Protein AF-A0A369MT79-F1 (afdb_monomer)

Secondary structure (DSSP, 8-state):
----S--EEEEEEEGGGEEEEEEEE-TTT--EEEEEEEE--TT-EETTEE-TT-EE--S--EEPSS-TTEEEEEEETTSPEEEEEE-B-TTSPBPB-TTSSBPEEEEEE-HHHHHHHHHHHHHHHHHHHHHHHHHHHHHHHHHHHTS----------------

pLDDT: mean 83.6, std 20.34, range [34.06, 98.62]

Solvent-accessible surface area (backbone atoms only — not comparable to full-atom values): 9755 Å² total; per-residue (Å²): 138,81,80,76,94,75,55,71,34,74,39,76,42,52,47,91,39,48,46,72,67,46,76,46,68,40,87,89,79,67,45,84,44,63,45,30,41,37,44,40,56,73,71,26,44,52,98,86,40,81,46,32,60,23,28,34,69,50,94,50,77,40,74,41,94,88,40,88,55,31,31,35,34,67,37,52,41,90,48,68,42,64,33,38,34,76,32,58,49,99,89,68,47,75,35,59,42,98,86,69,45,73,30,67,46,75,49,75,43,43,44,61,56,53,46,50,22,50,49,49,33,52,51,51,51,49,54,53,52,50,48,50,51,52,50,51,50,51,51,48,54,52,57,66,67,62,59,79,94,75,88,84,88,82,83,87,84,81,80,86,88,90,135

Foldseek 3Di:
DDDPQFDKDKDKDFCVQKDWFCWDQDPVPRDIGGWMKGFAAQLFAFPNRRQGRWMFIAPDWDQDPVDNRMIIGIDRQVDKTKTKDFDADPVGDFDADPVRHTDMDIDIDGSVSRRVRSVVSVVVVCVVVVVVVVVVVVVVVVVVVPPDPDDDDDDDDDDDDDD

Radius of gyration: 28.64 Å; Cα contacts (8 Å, |Δi|>4): 225; chains: 1; bounding box: 109×53×51 Å

Structure (mmCIF, N/CA/C/O backbone):
data_AF-A0A369MT79-F1
#
_entry.id   AF-A0A369MT79-F1
#
loop_
_atom_site.group_PDB
_atom_site.id
_atom_site.type_symbol
_atom_site.label_atom_id
_atom_site.label_alt_id
_atom_site.label_comp_id
_atom_site.label_asym_id
_atom_site.label_entity_id
_atom_site.label_seq_id
_atom_site.pdbx_PDB_ins_code
_atom_site.Cartn_x
_atom_site.Cartn_y
_atom_site.Cartn_z
_atom_site.occupancy
_atom_site.B_iso_or_equiv
_atom_site.auth_seq_id
_atom_site.auth_comp_id
_atom_site.auth_asym_id
_atom_site.auth_atom_id
_atom_site.pdbx_PDB_model_num
ATOM 1 N N . MET A 1 1 ? -17.598 -28.299 -4.068 1.00 37.78 1 MET A N 1
ATOM 2 C CA . MET A 1 1 ? -16.932 -28.000 -2.779 1.00 37.78 1 MET A CA 1
ATOM 3 C C . MET A 1 1 ? -16.436 -26.583 -2.921 1.00 37.78 1 MET A C 1
ATOM 5 O O . MET A 1 1 ? -15.313 -26.338 -3.338 1.00 37.78 1 MET A O 1
ATOM 9 N N . ASP A 1 2 ? -17.375 -25.674 -2.728 1.00 39.62 2 ASP A N 1
ATOM 10 C CA . ASP A 1 2 ? -17.232 -24.249 -2.945 1.00 39.62 2 ASP A CA 1
ATOM 11 C C . ASP A 1 2 ? -16.701 -23.668 -1.640 1.00 39.62 2 ASP A C 1
ATOM 13 O O . ASP A 1 2 ? -17.415 -23.603 -0.642 1.00 39.62 2 ASP A O 1
ATOM 17 N N . SER A 1 3 ? -15.409 -23.348 -1.607 1.00 44.75 3 SER A N 1
ATOM 18 C CA . SER A 1 3 ? -14.826 -22.625 -0.481 1.00 44.75 3 SER A CA 1
ATOM 19 C C . SER A 1 3 ? -15.349 -21.191 -0.524 1.00 44.75 3 SER A C 1
ATOM 21 O O . SER A 1 3 ? -14.909 -20.394 -1.351 1.00 44.75 3 SER A O 1
ATOM 23 N N . GLU A 1 4 ? -16.303 -20.871 0.344 1.00 46.19 4 GLU A N 1
ATOM 24 C CA . GLU A 1 4 ? -16.797 -19.514 0.579 1.00 46.19 4 GLU A CA 1
ATOM 25 C C . GLU A 1 4 ? -15.625 -18.531 0.851 1.00 46.19 4 GLU A C 1
ATOM 27 O O . GLU A 1 4 ? -14.876 -18.681 1.814 1.00 46.19 4 GLU A O 1
ATOM 32 N N . GLY A 1 5 ? -15.448 -17.552 -0.048 1.00 50.31 5 GLY A N 1
ATOM 33 C CA . GLY A 1 5 ? -14.715 -16.267 0.040 1.00 50.31 5 GLY A CA 1
ATOM 34 C C . GLY A 1 5 ? -13.705 -15.984 1.171 1.00 50.31 5 GLY A C 1
ATOM 35 O O . GLY A 1 5 ? -13.891 -15.019 1.912 1.00 50.31 5 GLY A O 1
ATOM 36 N N . GLY A 1 6 ? -12.620 -16.762 1.305 1.00 63.12 6 GLY A N 1
ATOM 37 C CA . GLY A 1 6 ? -11.715 -16.687 2.471 1.00 63.12 6 GLY A CA 1
ATOM 38 C C . GLY A 1 6 ? -10.205 -16.605 2.197 1.00 63.12 6 GLY A C 1
ATOM 39 O O . GLY A 1 6 ? -9.409 -16.934 3.078 1.00 63.12 6 GLY A O 1
ATOM 40 N N . GLY A 1 7 ? -9.769 -16.227 0.993 1.00 87.00 7 GLY A N 1
ATOM 41 C CA . GLY A 1 7 ? -8.341 -16.189 0.641 1.00 87.00 7 GLY A CA 1
ATOM 42 C C . GLY A 1 7 ? -7.590 -14.970 1.198 1.00 87.00 7 GLY A C 1
ATOM 43 O O . GLY A 1 7 ? -8.142 -13.873 1.290 1.00 87.00 7 GLY A O 1
ATOM 44 N N . LYS A 1 8 ? -6.294 -15.124 1.510 1.00 95.38 8 LYS A N 1
ATOM 45 C CA . LYS A 1 8 ? -5.379 -13.998 1.770 1.00 95.38 8 LYS A CA 1
ATOM 46 C C . LYS A 1 8 ? -4.310 -13.904 0.689 1.00 95.38 8 LYS A C 1
ATOM 48 O O . LYS A 1 8 ? -3.702 -14.905 0.318 1.00 95.38 8 LYS A O 1
ATOM 53 N N . VAL A 1 9 ? -4.032 -12.686 0.244 1.00 97.81 9 VAL A N 1
ATOM 54 C CA . VAL A 1 9 ? -2.868 -12.354 -0.577 1.00 97.81 9 VAL A CA 1
ATOM 55 C C . VAL A 1 9 ? -1.859 -11.639 0.304 1.00 97.81 9 VAL A C 1
ATOM 57 O O . VAL A 1 9 ? -2.163 -10.627 0.929 1.00 97.81 9 VAL A O 1
ATOM 60 N N . TYR A 1 10 ? -0.648 -12.179 0.353 1.00 97.12 10 TYR A N 1
ATOM 61 C CA . TYR A 1 10 ? 0.454 -11.610 1.117 1.00 97.12 10 TYR A CA 1
ATOM 62 C C . TYR A 1 10 ? 1.331 -10.776 0.195 1.00 97.12 10 TYR A C 1
ATOM 64 O O . TYR A 1 10 ? 1.898 -11.296 -0.773 1.00 97.12 10 TYR A O 1
ATOM 72 N N . LEU A 1 11 ? 1.433 -9.489 0.508 1.00 97.94 11 LEU A N 1
ATOM 73 C CA . LEU A 1 11 ? 2.382 -8.577 -0.111 1.00 97.94 11 LEU A CA 1
ATOM 74 C C . LEU A 1 11 ? 3.598 -8.434 0.798 1.00 97.94 11 LEU A C 1
ATOM 76 O O . LEU A 1 11 ? 3.470 -8.451 2.018 1.00 97.94 11 LEU A O 1
ATOM 80 N N . THR A 1 12 ? 4.776 -8.271 0.213 1.00 97.19 12 THR A N 1
ATOM 81 C CA . THR A 1 12 ? 6.011 -8.039 0.969 1.00 97.19 12 THR A CA 1
ATOM 82 C C . THR A 1 12 ? 6.579 -6.688 0.579 1.00 97.19 12 THR A C 1
ATOM 84 O O . THR A 1 12 ? 6.582 -6.361 -0.606 1.00 97.19 12 THR A O 1
ATOM 87 N N . PHE A 1 13 ? 7.046 -5.907 1.546 1.00 97.75 13 PHE A N 1
ATOM 88 C CA . PHE A 1 13 ? 7.638 -4.587 1.336 1.00 97.75 13 PHE A CA 1
ATOM 89 C C . PHE A 1 13 ? 8.855 -4.406 2.233 1.00 97.75 13 PHE A C 1
ATOM 91 O O . PHE A 1 13 ? 8.842 -4.842 3.380 1.00 97.75 13 PHE A O 1
ATOM 98 N N . HIS A 1 14 ? 9.866 -3.686 1.749 1.00 97.31 14 HIS A N 1
ATOM 99 C CA . HIS A 1 14 ? 10.930 -3.208 2.625 1.00 97.31 14 HIS A CA 1
ATOM 100 C C . HIS A 1 14 ? 10.357 -2.186 3.624 1.00 97.31 14 HIS A C 1
ATOM 102 O O . HIS A 1 14 ? 9.475 -1.398 3.270 1.00 97.31 14 HIS A O 1
ATOM 108 N N . LYS A 1 15 ? 10.867 -2.162 4.859 1.00 97.44 15 LYS A N 1
ATOM 109 C CA . LYS A 1 15 ? 10.365 -1.347 5.977 1.00 97.44 15 LYS A CA 1
ATOM 110 C C . LYS A 1 15 ? 10.292 0.146 5.652 1.00 97.44 15 LYS A C 1
ATOM 112 O O . LYS A 1 15 ? 9.430 0.835 6.170 1.00 97.44 15 LYS A O 1
ATOM 117 N N . SER A 1 16 ? 11.136 0.645 4.745 1.00 97.56 16 SER A N 1
ATOM 118 C CA . SER A 1 16 ? 11.110 2.047 4.292 1.00 97.56 16 SER A CA 1
ATOM 119 C C . SER A 1 16 ? 9.815 2.451 3.579 1.00 97.56 16 SER A C 1
ATOM 121 O O . SER A 1 16 ? 9.492 3.635 3.527 1.00 97.56 16 SER A O 1
ATOM 123 N N . PHE A 1 17 ? 9.084 1.488 3.014 1.00 98.00 17 PHE A N 1
ATOM 124 C CA . PHE A 1 17 ? 7.808 1.719 2.335 1.00 98.00 17 PHE A CA 1
ATOM 125 C C . PHE A 1 17 ? 6.607 1.577 3.268 1.00 98.00 17 PHE A C 1
ATOM 127 O O . PHE A 1 17 ? 5.477 1.787 2.830 1.00 98.00 17 PHE A O 1
ATOM 134 N N . VAL A 1 18 ? 6.827 1.220 4.536 1.00 98.31 18 VAL A N 1
ATOM 135 C CA . VAL A 1 18 ? 5.763 0.934 5.495 1.00 98.31 18 VAL A CA 1
ATOM 136 C C . VAL A 1 18 ? 5.898 1.849 6.704 1.00 98.31 18 VAL A C 1
ATOM 138 O O . VAL A 1 18 ? 6.944 1.924 7.340 1.00 98.31 18 VAL A O 1
ATOM 141 N N . ARG A 1 19 ? 4.817 2.552 7.031 1.00 98.00 19 ARG A N 1
ATOM 142 C CA . ARG A 1 19 ? 4.670 3.314 8.270 1.00 98.00 19 ARG A CA 1
ATOM 143 C C . ARG A 1 19 ? 3.666 2.586 9.148 1.00 98.00 19 ARG A C 1
ATOM 145 O O . ARG A 1 19 ? 2.517 2.414 8.749 1.00 98.00 19 ARG A O 1
ATOM 152 N N . GLU A 1 20 ? 4.114 2.132 10.308 1.00 97.50 20 GLU A N 1
ATOM 153 C CA . GLU A 1 20 ? 3.312 1.359 11.259 1.00 97.50 20 GLU A CA 1
ATOM 154 C C . GLU A 1 20 ? 2.864 2.260 12.414 1.00 97.50 20 GLU A C 1
ATOM 156 O O . GLU A 1 20 ? 3.612 3.150 12.820 1.00 97.50 20 GLU A O 1
ATOM 161 N N . GLY A 1 21 ? 1.668 2.022 12.955 1.00 95.81 21 GLY A N 1
ATOM 162 C CA . GLY A 1 21 ? 1.225 2.663 14.198 1.00 95.81 21 GLY A CA 1
ATOM 163 C C . GLY A 1 21 ? 1.120 4.193 14.139 1.00 95.81 21 GLY A C 1
ATOM 164 O O . GLY A 1 21 ? 1.363 4.853 15.145 1.00 95.81 21 GLY A O 1
ATOM 165 N N . VAL A 1 22 ? 0.790 4.768 12.979 1.00 96.31 22 VAL A N 1
ATOM 166 C CA . VAL A 1 22 ? 0.645 6.220 12.810 1.00 96.31 22 VAL A CA 1
ATOM 167 C C . VAL A 1 22 ? -0.555 6.697 13.636 1.00 96.31 22 VAL A C 1
ATOM 169 O O . VAL A 1 22 ? -1.666 6.230 13.371 1.00 96.31 22 VAL A O 1
ATOM 172 N N . PRO A 1 23 ? -0.366 7.585 14.627 1.00 95.69 23 PRO A N 1
ATOM 173 C CA . PRO A 1 23 ? -1.448 8.033 15.493 1.00 95.69 23 PRO A CA 1
ATOM 174 C C . PRO A 1 23 ? -2.405 8.977 14.758 1.00 95.69 23 PRO A C 1
ATOM 176 O O . PRO A 1 23 ? -1.989 9.773 13.915 1.00 95.69 23 PRO A O 1
ATOM 179 N N . TYR A 1 24 ? -3.688 8.898 15.098 1.00 93.56 24 TYR A N 1
ATOM 180 C CA . TYR A 1 24 ? -4.725 9.842 14.691 1.00 93.56 24 TYR A CA 1
ATOM 181 C C . TYR A 1 24 ? -5.820 9.914 15.755 1.00 93.56 24 TYR A C 1
ATOM 183 O O . TYR A 1 24 ? -6.003 8.977 16.531 1.00 93.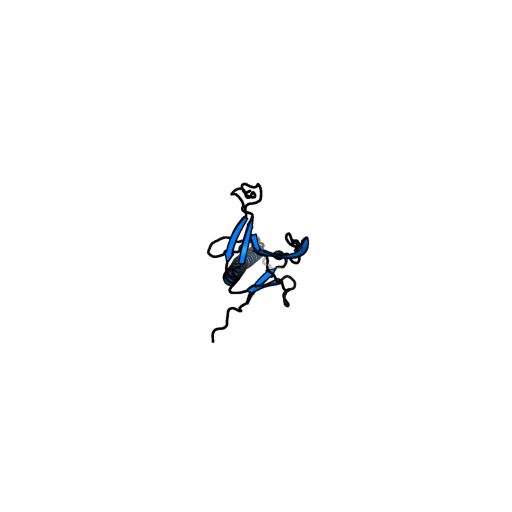56 24 TYR A O 1
ATOM 191 N N . VAL A 1 25 ? -6.562 11.017 15.766 1.00 95.50 25 VAL A N 1
ATOM 192 C CA . VAL A 1 25 ? -7.769 11.148 16.585 1.00 95.50 25 VAL A CA 1
ATOM 193 C C . VAL A 1 25 ? -8.956 10.729 15.732 1.00 95.50 25 VAL A C 1
ATOM 195 O O . VAL A 1 25 ? -9.196 11.305 14.666 1.00 95.50 25 VAL A O 1
ATOM 198 N N . ASP A 1 26 ? -9.670 9.701 16.176 1.00 92.50 26 ASP A N 1
ATOM 199 C CA . ASP A 1 26 ? -10.911 9.270 15.548 1.00 92.50 26 ASP A CA 1
ATOM 200 C C . ASP A 1 26 ? -11.939 10.401 15.646 1.00 92.50 26 ASP A C 1
ATOM 202 O O . ASP A 1 26 ? -12.215 10.914 16.728 1.00 92.50 26 ASP A O 1
ATOM 206 N N . ARG A 1 27 ? -12.464 10.852 14.504 1.00 91.44 27 ARG A N 1
ATOM 207 C CA . ARG A 1 27 ? -13.349 12.025 14.467 1.00 91.44 27 ARG A CA 1
ATOM 208 C C . ARG A 1 27 ? -14.715 11.753 15.089 1.00 91.44 27 ARG A C 1
ATOM 210 O O . ARG A 1 27 ? -15.355 12.709 15.518 1.00 91.44 27 ARG A O 1
ATOM 217 N N . ASP A 1 28 ? -15.143 10.494 15.117 1.00 93.44 28 ASP A N 1
ATOM 218 C CA . ASP A 1 28 ? -16.457 10.103 15.616 1.00 93.44 28 ASP A CA 1
ATOM 219 C C . ASP A 1 28 ? -16.407 9.850 17.125 1.00 93.44 28 ASP A C 1
ATOM 221 O O . ASP A 1 28 ? -17.322 10.244 17.850 1.00 93.44 28 ASP A O 1
ATOM 225 N N . THR A 1 29 ? -15.333 9.220 17.613 1.00 94.06 29 THR A N 1
ATOM 226 C CA . THR A 1 29 ? -15.202 8.848 19.033 1.00 94.06 29 THR A CA 1
ATOM 227 C C . THR A 1 29 ? -14.315 9.787 19.851 1.00 94.06 29 THR A C 1
ATOM 229 O O . THR A 1 29 ? -14.421 9.808 21.075 1.00 94.06 29 THR A O 1
ATOM 232 N N . GLY A 1 30 ? -13.442 10.567 19.209 1.00 93.88 30 GLY A N 1
ATOM 233 C CA . GLY A 1 30 ? -12.432 11.398 19.871 1.00 93.88 30 GLY A CA 1
ATOM 234 C C . GLY A 1 30 ? -11.252 10.611 20.454 1.00 93.88 30 GLY A C 1
ATOM 235 O O . GLY A 1 30 ? -10.390 11.203 21.100 1.00 93.88 30 GLY A O 1
ATOM 236 N N . GLU A 1 31 ? -11.196 9.292 20.252 1.00 95.38 31 GLU A N 1
ATOM 237 C CA . GLU A 1 31 ? -10.140 8.439 20.800 1.00 95.38 31 GLU A CA 1
ATOM 238 C C . GLU A 1 31 ? -8.859 8.504 19.961 1.00 95.38 31 GLU A C 1
ATOM 240 O O . GLU A 1 31 ? -8.897 8.553 18.728 1.00 95.38 31 GLU A O 1
ATOM 245 N N . GLU A 1 32 ? -7.704 8.433 20.628 1.00 95.75 32 GLU A N 1
ATOM 246 C CA . GLU A 1 32 ? -6.432 8.200 19.949 1.00 95.75 32 GLU A CA 1
ATOM 247 C C . GLU A 1 32 ? -6.377 6.763 19.430 1.00 95.75 32 GLU A C 1
ATOM 249 O O . GLU A 1 32 ? -6.425 5.784 20.179 1.00 95.75 32 GLU A O 1
ATOM 254 N N . ARG A 1 33 ? -6.253 6.634 18.115 1.00 95.31 33 ARG A N 1
ATOM 255 C CA . ARG A 1 33 ? -6.133 5.361 17.413 1.00 95.31 33 ARG A CA 1
ATOM 256 C C . ARG A 1 33 ? -4.889 5.382 16.546 1.00 95.31 33 ARG A C 1
ATOM 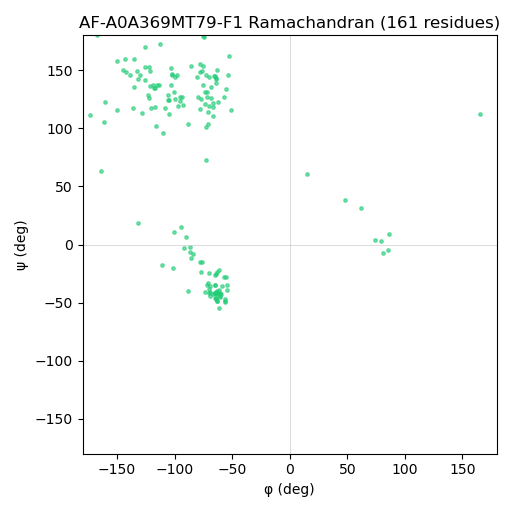258 O O . ARG A 1 33 ? -4.250 6.413 16.351 1.00 95.31 33 ARG A O 1
ATOM 265 N N . THR A 1 34 ? -4.530 4.225 16.007 1.00 96.38 34 THR A N 1
ATOM 266 C CA . THR A 1 34 ? -3.412 4.117 15.073 1.00 96.38 34 THR A CA 1
ATOM 267 C C . THR A 1 34 ? -3.835 3.457 13.773 1.00 96.38 34 THR A C 1
ATOM 269 O O . THR A 1 34 ? -4.788 2.676 13.728 1.00 96.38 34 THR A O 1
ATOM 272 N N . PHE A 1 35 ? -3.132 3.787 12.695 1.00 95.94 35 PHE A N 1
ATOM 273 C CA . PHE A 1 35 ? -3.268 3.118 11.408 1.00 95.94 35 PHE A CA 1
ATOM 274 C C . PHE A 1 35 ? -1.894 2.826 10.804 1.00 95.94 35 PHE A C 1
ATOM 276 O O . PHE A 1 35 ? -0.890 3.443 11.156 1.00 95.94 35 PHE A O 1
ATOM 283 N N . ASN A 1 36 ? -1.849 1.882 9.868 1.00 97.94 36 ASN A N 1
ATOM 284 C CA . ASN A 1 36 ? -0.652 1.613 9.078 1.00 97.94 36 ASN A CA 1
ATOM 285 C C . ASN A 1 36 ? -0.818 2.206 7.682 1.00 97.94 36 ASN A C 1
ATOM 287 O O . ASN A 1 36 ? -1.930 2.283 7.167 1.00 97.94 36 ASN A O 1
ATOM 291 N N . SER A 1 37 ? 0.285 2.571 7.041 1.00 97.88 37 SER A N 1
ATOM 292 C CA . SER A 1 37 ? 0.312 3.068 5.668 1.00 97.88 37 SER A CA 1
ATOM 293 C C . SER A 1 37 ? 1.440 2.399 4.901 1.00 97.88 37 SER A C 1
ATOM 295 O O . SER A 1 37 ? 2.572 2.339 5.373 1.00 97.88 37 SER A O 1
ATOM 297 N N . VAL A 1 38 ? 1.153 1.963 3.682 1.00 98.62 38 VAL A N 1
ATOM 298 C CA . VAL A 1 38 ? 2.137 1.428 2.739 1.00 98.62 38 VAL A CA 1
ATOM 299 C C . VAL A 1 38 ? 2.186 2.336 1.525 1.00 98.62 38 VAL A C 1
ATOM 301 O O . VAL A 1 38 ? 1.135 2.700 1.010 1.00 98.62 38 VAL A O 1
ATOM 304 N N . THR A 1 39 ? 3.386 2.676 1.060 1.00 98.44 39 THR A N 1
ATOM 305 C CA . THR A 1 39 ? 3.614 3.408 -0.192 1.00 98.44 39 THR A CA 1
ATOM 306 C C . THR A 1 39 ? 4.147 2.454 -1.253 1.00 98.44 39 THR A C 1
ATOM 308 O O . THR A 1 39 ? 5.131 1.755 -1.019 1.00 98.44 39 THR A O 1
ATOM 311 N N . LEU A 1 40 ? 3.526 2.431 -2.430 1.00 98.12 40 LEU A N 1
ATOM 312 C CA . LEU A 1 40 ? 3.991 1.619 -3.548 1.00 98.12 40 LEU A CA 1
ATOM 313 C C . LEU A 1 40 ? 5.333 2.155 -4.087 1.00 98.12 40 LEU A C 1
ATOM 315 O O . LEU A 1 40 ? 5.470 3.371 -4.265 1.00 98.12 40 LEU A O 1
ATOM 319 N N . PRO A 1 41 ? 6.319 1.279 -4.363 1.00 97.06 41 PRO A N 1
ATOM 320 C CA . PRO A 1 41 ? 7.577 1.654 -5.010 1.00 97.06 41 PRO A CA 1
ATOM 321 C C . PRO A 1 41 ? 7.362 2.403 -6.329 1.00 97.06 41 PRO A C 1
ATOM 323 O O . PRO A 1 41 ? 6.414 2.113 -7.058 1.00 97.06 41 PRO A O 1
ATOM 326 N N . SER A 1 42 ? 8.242 3.358 -6.641 1.00 94.06 42 SER A N 1
ATOM 327 C CA . SER A 1 42 ? 8.106 4.288 -7.776 1.00 94.06 42 SER A CA 1
ATOM 328 C C . SER A 1 42 ? 7.974 3.611 -9.144 1.00 94.06 42 SER A C 1
ATOM 330 O O . SER A 1 42 ? 7.368 4.171 -10.048 1.00 94.06 42 SER A O 1
ATOM 332 N N . ASP A 1 43 ? 8.533 2.416 -9.288 1.00 93.44 43 ASP A N 1
ATOM 333 C CA . ASP A 1 43 ? 8.562 1.593 -10.498 1.00 93.44 43 ASP A CA 1
ATOM 334 C C . ASP A 1 43 ? 7.361 0.637 -10.625 1.00 93.44 43 ASP A C 1
ATOM 336 O O . ASP A 1 43 ? 7.308 -0.182 -11.542 1.00 93.44 43 ASP A O 1
ATOM 340 N N . THR A 1 44 ? 6.377 0.730 -9.725 1.00 96.44 44 THR A N 1
ATOM 341 C CA . THR A 1 44 ? 5.182 -0.123 -9.770 1.00 96.44 44 THR A CA 1
ATOM 342 C C . THR A 1 44 ? 4.215 0.353 -10.855 1.00 96.44 44 THR A C 1
ATOM 344 O O . THR A 1 44 ? 3.763 1.501 -10.839 1.00 96.44 44 THR A O 1
ATOM 347 N N . VA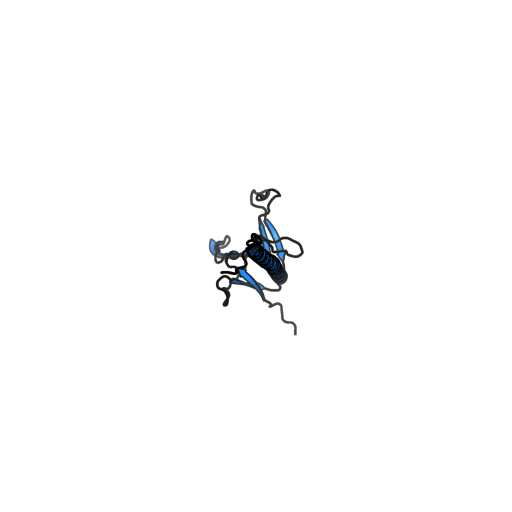L A 1 45 ? 3.843 -0.553 -11.762 1.00 97.31 45 VAL A N 1
ATOM 348 C CA . VAL A 1 45 ? 2.873 -0.315 -12.843 1.00 97.31 45 VAL A CA 1
ATOM 349 C C . VAL A 1 45 ? 1.738 -1.328 -12.738 1.00 97.31 45 VAL A C 1
ATOM 351 O O . VAL A 1 45 ? 1.992 -2.528 -12.665 1.00 97.31 45 VAL A O 1
ATOM 354 N N . LEU A 1 46 ? 0.494 -0.851 -12.741 1.00 95.81 46 LEU A N 1
ATOM 355 C CA . LEU A 1 46 ? -0.712 -1.673 -12.651 1.00 95.81 46 LEU A CA 1
ATOM 356 C C . LEU A 1 46 ? -1.570 -1.433 -13.889 1.00 95.81 46 LEU A C 1
ATOM 358 O O . LEU A 1 46 ? -1.980 -0.304 -14.129 1.00 95.81 46 LEU A O 1
ATOM 362 N N . ASP A 1 47 ? -1.797 -2.475 -14.692 1.00 92.62 47 ASP A N 1
ATOM 363 C CA . ASP A 1 47 ? -2.573 -2.414 -15.942 1.00 92.62 47 ASP A CA 1
ATOM 364 C C . ASP A 1 47 ? -2.162 -1.244 -16.868 1.00 92.62 47 ASP A C 1
ATOM 366 O O . ASP A 1 47 ? -2.985 -0.585 -17.495 1.00 92.62 47 ASP A O 1
ATOM 370 N N . GLY A 1 48 ? -0.854 -0.966 -16.935 1.00 94.44 48 GLY A N 1
ATOM 371 C CA . GLY A 1 48 ? -0.277 0.129 -17.728 1.00 94.44 48 GLY A CA 1
ATOM 372 C C . GLY A 1 48 ? -0.254 1.498 -17.036 1.00 94.44 48 GLY A C 1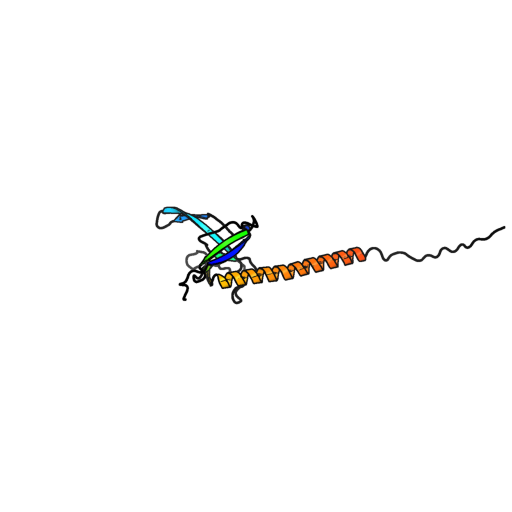
ATOM 373 O O . GLY A 1 48 ? 0.337 2.433 -17.569 1.00 94.44 48 GLY A O 1
ATOM 374 N N . ILE A 1 49 ? -0.828 1.623 -15.839 1.00 95.06 49 ILE A N 1
ATOM 375 C CA . ILE A 1 49 ? -0.872 2.860 -15.053 1.00 95.06 49 ILE A CA 1
ATOM 376 C C . ILE A 1 49 ? 0.310 2.897 -14.079 1.00 95.06 49 ILE A C 1
ATOM 378 O O . ILE A 1 49 ? 0.510 1.973 -13.289 1.00 95.06 49 ILE A O 1
ATOM 382 N N . ALA A 1 50 ? 1.095 3.976 -14.100 1.00 95.50 50 ALA A N 1
ATOM 383 C CA . ALA A 1 50 ? 2.188 4.186 -13.152 1.00 95.50 50 ALA A CA 1
ATOM 384 C C . ALA A 1 50 ? 1.645 4.539 -11.754 1.00 95.50 50 ALA A C 1
ATOM 386 O O . ALA A 1 50 ? 1.272 5.681 -11.465 1.00 95.50 50 ALA A O 1
ATOM 387 N N . VAL A 1 51 ? 1.630 3.545 -10.866 1.00 96.62 51 VAL A N 1
ATOM 388 C CA . VAL A 1 51 ? 1.068 3.649 -9.509 1.00 96.62 51 VAL A CA 1
ATOM 389 C C . VAL A 1 51 ? 2.135 3.848 -8.430 1.00 96.62 51 VAL A C 1
ATOM 391 O O . VAL A 1 51 ? 1.849 3.789 -7.234 1.00 96.62 51 VAL A O 1
ATOM 394 N N . GLY A 1 52 ? 3.378 4.123 -8.820 1.00 95.88 52 GLY A N 1
ATOM 395 C CA . GLY A 1 52 ? 4.431 4.487 -7.882 1.00 95.88 52 GLY A CA 1
ATOM 396 C C . GLY A 1 52 ? 4.055 5.688 -7.008 1.00 95.88 52 GLY A C 1
ATOM 397 O O . GLY A 1 52 ? 3.522 6.688 -7.486 1.00 95.88 52 GLY A O 1
ATOM 398 N N . GLY A 1 53 ? 4.297 5.593 -5.702 1.00 95.62 53 GLY A N 1
ATOM 399 C CA . GLY A 1 53 ? 3.945 6.641 -4.741 1.00 95.62 53 GLY A CA 1
ATOM 400 C C . GLY A 1 53 ? 2.479 6.659 -4.290 1.00 95.62 53 GLY A C 1
ATOM 401 O O . GLY A 1 53 ? 2.165 7.390 -3.347 1.00 95.62 53 GLY A O 1
ATOM 402 N N . PHE A 1 54 ? 1.593 5.849 -4.887 1.00 97.94 54 PHE A N 1
ATOM 403 C CA . PHE A 1 54 ? 0.273 5.602 -4.302 1.00 97.94 54 PHE A CA 1
ATOM 404 C C . PHE A 1 54 ? 0.411 4.916 -2.945 1.00 97.94 54 PHE A C 1
ATOM 406 O O . PHE A 1 54 ? 1.352 4.159 -2.701 1.00 97.94 54 PHE A O 1
ATOM 413 N N . ARG A 1 55 ? -0.545 5.172 -2.057 1.00 98.06 55 ARG A N 1
ATOM 414 C CA . ARG A 1 55 ? -0.595 4.624 -0.709 1.00 98.06 55 ARG A CA 1
ATOM 415 C C . ARG A 1 55 ? -1.875 3.858 -0.456 1.00 98.06 55 ARG A C 1
ATOM 417 O O . ARG A 1 55 ? -2.912 4.159 -1.032 1.00 98.06 55 ARG A O 1
ATOM 424 N N . PHE A 1 56 ? -1.802 2.901 0.456 1.00 98.31 56 PHE A N 1
ATOM 425 C CA . PHE A 1 56 ? -2.977 2.268 1.042 1.00 98.31 56 PHE A CA 1
ATOM 426 C C . PHE A 1 56 ? -2.744 1.970 2.517 1.00 98.31 56 PHE A C 1
ATOM 428 O O . PHE A 1 56 ? -1.600 1.878 2.969 1.00 98.31 56 PHE A O 1
ATOM 435 N N . SER A 1 57 ? -3.837 1.794 3.254 1.00 97.50 57 SER A N 1
ATOM 436 C CA . SER A 1 57 ? -3.800 1.587 4.701 1.00 97.50 57 SER A CA 1
ATOM 437 C C . SER A 1 57 ? -4.187 0.152 5.058 1.00 97.50 57 SER A C 1
ATOM 439 O O . SER A 1 57 ? -5.380 -0.159 5.115 1.00 97.50 57 SER A O 1
ATOM 441 N N . PRO A 1 58 ? -3.221 -0.764 5.260 1.00 97.44 58 PRO A N 1
ATOM 442 C CA . PRO A 1 58 ? -3.534 -2.117 5.694 1.00 97.44 58 PRO A CA 1
ATOM 443 C C . PRO A 1 58 ? -3.889 -2.172 7.181 1.00 97.44 58 PRO A C 1
ATOM 445 O O . PRO A 1 58 ? -3.339 -1.442 8.005 1.00 97.44 58 PRO A O 1
ATOM 448 N N . LEU A 1 59 ? -4.758 -3.117 7.541 1.00 96.00 59 LEU A N 1
ATOM 449 C CA . LEU A 1 59 ? -5.089 -3.382 8.945 1.00 96.00 59 LEU A CA 1
ATOM 450 C C . LEU A 1 59 ? -3.923 -4.028 9.698 1.00 96.00 59 LEU A C 1
ATOM 452 O O . LEU A 1 59 ? -3.680 -3.696 10.853 1.00 96.00 59 LEU A O 1
ATOM 456 N N . PHE A 1 60 ? -3.189 -4.924 9.036 1.00 96.19 60 PHE A N 1
ATOM 457 C CA . PHE A 1 60 ? -2.109 -5.689 9.647 1.00 96.19 60 PHE A CA 1
ATOM 458 C C . PHE A 1 60 ? -0.811 -5.526 8.866 1.00 96.19 60 PHE A C 1
ATOM 460 O O . PHE A 1 60 ? -0.806 -5.506 7.632 1.00 96.19 60 PHE A O 1
ATOM 467 N N . VAL A 1 61 ? 0.284 -5.446 9.613 1.00 98.06 61 VAL A N 1
ATOM 468 C CA . VAL A 1 61 ? 1.652 -5.464 9.110 1.00 98.06 61 VAL A CA 1
ATOM 469 C C . VAL A 1 61 ? 2.438 -6.397 10.020 1.00 98.06 61 VAL A C 1
ATOM 471 O O . VAL A 1 61 ? 2.573 -6.139 11.212 1.00 98.06 61 VAL A O 1
ATOM 474 N N . ASP A 1 62 ? 2.953 -7.480 9.454 1.00 97.31 62 ASP A N 1
ATOM 475 C CA . ASP A 1 62 ? 3.783 -8.443 10.164 1.00 97.31 62 ASP A CA 1
ATOM 476 C C . ASP A 1 62 ? 5.255 -8.225 9.808 1.00 97.31 62 ASP A C 1
ATOM 478 O O . ASP A 1 62 ? 5.604 -7.890 8.673 1.00 97.31 62 ASP A O 1
ATOM 482 N N . ARG A 1 63 ? 6.159 -8.470 10.757 1.00 96.38 63 ARG A N 1
ATOM 483 C CA . ARG A 1 63 ? 7.592 -8.563 10.447 1.00 96.38 63 ARG A CA 1
ATOM 484 C C . ARG A 1 63 ? 7.873 -9.901 9.772 1.00 96.38 63 ARG A C 1
ATOM 486 O O . ARG A 1 63 ? 7.356 -10.936 10.199 1.00 96.38 63 ARG A O 1
ATOM 493 N N . SER A 1 64 ? 8.699 -9.896 8.730 1.00 94.44 64 SER A N 1
ATOM 494 C CA . SER A 1 64 ? 9.163 -11.154 8.146 1.00 94.44 64 SER A CA 1
ATOM 495 C C . SER A 1 64 ? 10.001 -11.930 9.166 1.00 94.44 64 SER A C 1
ATOM 497 O O . SER A 1 64 ? 10.776 -11.359 9.929 1.00 94.44 64 SER A O 1
ATOM 499 N N . ARG A 1 65 ? 9.849 -13.257 9.168 1.00 92.56 65 ARG A N 1
ATOM 500 C CA . ARG A 1 65 ? 10.643 -14.163 10.015 1.00 92.56 65 ARG A CA 1
ATOM 501 C C . ARG A 1 65 ? 12.053 -14.402 9.474 1.00 92.56 65 ARG A C 1
ATOM 503 O O . ARG A 1 65 ? 12.885 -14.941 10.192 1.00 92.56 65 ARG A O 1
ATOM 510 N N . PHE A 1 66 ? 12.289 -14.054 8.210 1.00 91.19 66 PHE A N 1
ATOM 511 C CA . PHE A 1 66 ? 13.523 -14.367 7.486 1.00 91.19 66 PHE A CA 1
ATOM 512 C C . PHE A 1 66 ? 14.379 -13.133 7.193 1.00 91.19 66 PHE A C 1
ATOM 514 O O . PHE A 1 66 ? 15.550 -13.281 6.869 1.00 91.19 66 PHE A O 1
ATOM 521 N N . ASP A 1 67 ? 13.795 -11.936 7.273 1.00 93.62 67 ASP A N 1
ATOM 522 C CA . ASP A 1 67 ? 14.454 -10.678 6.922 1.00 93.62 67 ASP A CA 1
ATOM 523 C C . ASP A 1 67 ? 13.867 -9.544 7.776 1.00 93.62 67 ASP A C 1
ATOM 525 O O . ASP A 1 67 ? 12.677 -9.238 7.682 1.00 93.62 67 ASP A O 1
ATOM 529 N N . GLU A 1 68 ? 14.689 -8.934 8.630 1.00 94.06 68 GLU A N 1
ATOM 530 C CA . GLU A 1 68 ? 14.261 -7.877 9.557 1.00 94.06 68 GLU A CA 1
ATOM 531 C C . GLU A 1 68 ? 13.764 -6.607 8.852 1.00 94.06 68 GLU A C 1
ATOM 533 O O . GLU A 1 68 ? 12.930 -5.856 9.384 1.00 94.06 68 GLU A O 1
ATOM 538 N N . ASP A 1 69 ? 14.237 -6.394 7.628 1.00 96.56 69 ASP A N 1
ATOM 539 C CA . ASP A 1 69 ? 13.914 -5.238 6.817 1.00 96.56 69 ASP A CA 1
ATOM 540 C C . ASP A 1 69 ? 12.641 -5.442 6.008 1.00 96.56 69 ASP A C 1
ATOM 542 O O . ASP A 1 69 ? 12.139 -4.490 5.415 1.00 96.56 69 ASP A O 1
ATOM 546 N N . GLN A 1 70 ? 12.053 -6.638 6.023 1.00 96.75 70 GLN A N 1
ATOM 547 C CA . GLN A 1 70 ? 10.818 -6.918 5.302 1.00 96.75 70 GLN A CA 1
ATOM 548 C C . GLN A 1 70 ? 9.594 -6.866 6.216 1.00 96.75 70 GLN A C 1
ATOM 550 O O . GLN A 1 70 ? 9.590 -7.271 7.384 1.00 96.75 70 GLN A O 1
ATOM 555 N N . ARG A 1 71 ? 8.507 -6.375 5.633 1.00 98.06 71 ARG A N 1
ATOM 556 C CA . ARG A 1 71 ? 7.158 -6.364 6.180 1.00 98.06 71 ARG A CA 1
ATOM 557 C C . ARG A 1 71 ? 6.252 -7.188 5.290 1.00 98.06 71 ARG A C 1
ATOM 559 O O . ARG A 1 71 ? 6.299 -7.064 4.069 1.00 98.06 71 ARG A O 1
ATOM 566 N N . VAL A 1 72 ? 5.434 -8.026 5.907 1.00 98.19 72 VAL A N 1
ATOM 567 C CA . VAL A 1 72 ? 4.424 -8.846 5.249 1.00 98.19 72 VAL A CA 1
ATOM 568 C C . VAL A 1 72 ? 3.061 -8.232 5.538 1.00 98.19 72 VAL A C 1
ATOM 570 O O . VAL A 1 72 ? 2.693 -8.017 6.686 1.00 98.19 72 VAL A O 1
ATOM 573 N N . VAL A 1 73 ? 2.317 -7.930 4.484 1.00 98.19 73 VAL A N 1
ATOM 574 C CA . VAL A 1 73 ? 1.026 -7.249 4.540 1.00 98.19 73 VAL A CA 1
ATOM 575 C C . VAL A 1 73 ? -0.042 -8.210 4.014 1.00 98.19 73 VAL A C 1
ATOM 577 O O . VAL A 1 73 ? -0.123 -8.418 2.798 1.00 98.19 73 VAL A O 1
ATOM 580 N N . PRO A 1 74 ? -0.830 -8.849 4.897 1.00 97.62 74 PRO A N 1
ATOM 581 C CA . PRO A 1 74 ? -1.917 -9.728 4.490 1.00 97.62 74 PRO A CA 1
ATOM 582 C C . PRO A 1 74 ? -3.156 -8.920 4.089 1.00 97.62 74 PRO A C 1
ATOM 584 O O . PRO A 1 74 ? -3.678 -8.123 4.867 1.00 97.62 74 PRO A O 1
ATOM 587 N N . LEU A 1 75 ? -3.670 -9.179 2.890 1.00 97.38 75 LEU A N 1
ATOM 588 C CA . LEU A 1 75 ? -4.887 -8.573 2.355 1.00 97.38 75 LEU A CA 1
ATOM 589 C C . LEU A 1 75 ? -5.911 -9.653 2.004 1.00 97.38 75 LEU A C 1
ATOM 591 O O . LEU A 1 75 ? -5.541 -10.763 1.632 1.00 97.38 75 LEU A O 1
ATOM 595 N N . LEU A 1 76 ? -7.200 -9.336 2.116 1.00 96.31 76 LEU A N 1
ATOM 596 C CA . LEU A 1 76 ? -8.281 -10.252 1.739 1.00 96.31 76 LEU A CA 1
ATOM 597 C C . LEU A 1 76 ? -8.362 -10.339 0.214 1.00 96.31 76 LEU A C 1
ATOM 599 O O . LEU A 1 76 ? -8.584 -9.317 -0.425 1.00 96.31 76 LEU A O 1
ATOM 603 N N . ALA A 1 77 ? -8.198 -11.533 -0.357 1.00 95.06 77 ALA A N 1
ATOM 604 C CA . ALA A 1 77 ? -8.058 -11.741 -1.801 1.00 95.06 77 ALA A CA 1
ATOM 605 C C . ALA A 1 77 ? -9.213 -11.136 -2.617 1.00 95.06 77 ALA A C 1
ATOM 607 O O . ALA A 1 77 ? -8.983 -10.523 -3.660 1.00 95.06 77 ALA A O 1
ATOM 608 N N . ASP A 1 78 ? -10.436 -11.245 -2.100 1.00 93.12 78 ASP A N 1
ATOM 609 C CA . ASP A 1 78 ? -11.646 -10.811 -2.798 1.00 93.12 78 ASP A CA 1
ATOM 610 C C . ASP A 1 78 ? -11.968 -9.322 -2.587 1.00 93.12 78 ASP A C 1
ATOM 612 O O . ASP A 1 78 ? -12.793 -8.750 -3.310 1.00 93.12 78 ASP A O 1
ATOM 616 N N . ARG A 1 79 ? -11.288 -8.653 -1.642 1.00 94.19 79 ARG A N 1
ATOM 617 C CA . ARG A 1 79 ? -11.534 -7.249 -1.297 1.00 94.19 79 ARG A CA 1
ATOM 618 C C . ARG A 1 79 ? -10.577 -6.330 -2.039 1.00 94.19 79 ARG A C 1
ATOM 620 O O . ARG A 1 79 ? -9.362 -6.441 -1.908 1.00 94.19 79 ARG A O 1
ATOM 627 N N . GLU A 1 80 ? -11.139 -5.384 -2.781 1.00 96.88 80 GLU A N 1
ATOM 628 C CA . GLU A 1 80 ? -10.346 -4.357 -3.450 1.00 96.88 80 GLU A CA 1
ATOM 629 C C . GLU A 1 80 ? -9.632 -3.450 -2.450 1.00 96.88 80 GLU A C 1
ATOM 631 O O . GLU A 1 80 ? -10.145 -3.124 -1.374 1.00 96.88 80 GLU A O 1
ATOM 636 N N . VAL A 1 81 ? -8.438 -3.029 -2.844 1.00 98.00 81 VAL A N 1
ATOM 637 C CA . VAL A 1 81 ? -7.604 -2.089 -2.112 1.00 98.00 81 VAL A CA 1
ATOM 638 C C . VAL A 1 81 ? -7.774 -0.723 -2.751 1.00 98.00 81 VAL A C 1
ATOM 640 O O . VAL A 1 81 ? -7.550 -0.561 -3.950 1.00 98.00 81 VAL A O 1
ATOM 643 N N . ARG A 1 82 ? -8.148 0.260 -1.935 1.00 98.31 82 ARG A N 1
ATOM 644 C CA . ARG A 1 82 ? -8.144 1.669 -2.318 1.00 98.31 82 ARG A CA 1
ATOM 645 C C . ARG A 1 82 ? -6.710 2.187 -2.253 1.00 98.31 82 ARG A C 1
ATOM 647 O O . ARG A 1 82 ? -6.110 2.205 -1.179 1.00 98.31 82 ARG A O 1
ATOM 654 N N . LEU A 1 83 ? -6.184 2.584 -3.400 1.00 98.19 83 LEU A N 1
ATOM 655 C CA . LEU A 1 83 ? -4.893 3.227 -3.568 1.00 98.19 83 LEU A CA 1
ATOM 656 C C . LEU A 1 83 ? -5.133 4.730 -3.722 1.00 98.19 83 LEU A C 1
ATOM 658 O O . LEU A 1 83 ? -5.960 5.125 -4.540 1.00 98.19 83 LEU A O 1
ATOM 662 N N . THR A 1 84 ? -4.402 5.566 -2.987 1.00 97.69 84 THR A N 1
ATOM 663 C CA . THR A 1 84 ? -4.498 7.028 -3.113 1.00 97.69 84 THR A CA 1
ATOM 664 C C . THR A 1 84 ? -3.146 7.713 -3.266 1.00 97.69 84 THR A C 1
ATOM 666 O O . THR A 1 84 ? -2.148 7.298 -2.675 1.00 97.69 84 THR A O 1
ATOM 669 N N . ARG A 1 85 ? -3.093 8.799 -4.034 1.00 96.00 85 ARG A N 1
ATOM 670 C CA . ARG A 1 85 ? -1.918 9.673 -4.154 1.00 96.00 85 ARG A CA 1
ATOM 671 C C . ARG A 1 85 ? -2.383 11.119 -4.256 1.00 96.00 85 ARG A C 1
ATOM 673 O O . ARG A 1 85 ? -3.454 11.378 -4.775 1.00 96.00 85 ARG A O 1
ATOM 680 N N . VAL A 1 86 ? -1.586 12.055 -3.754 1.00 93.81 86 VAL A N 1
ATOM 681 C CA . VAL A 1 86 ? -1.853 13.482 -3.983 1.00 93.81 86 VAL A CA 1
ATOM 682 C C . VAL A 1 86 ? -1.545 13.799 -5.444 1.00 93.81 86 VAL A C 1
ATOM 684 O O . VAL A 1 86 ? -0.442 13.478 -5.899 1.00 93.81 86 VAL A O 1
ATOM 687 N N . ALA A 1 87 ? -2.508 14.396 -6.140 1.00 91.69 87 ALA A N 1
ATOM 688 C CA . ALA A 1 87 ? -2.396 14.780 -7.536 1.00 91.69 87 ALA A CA 1
ATOM 689 C C . ALA A 1 87 ? -1.317 15.847 -7.722 1.00 91.69 87 ALA A C 1
ATOM 691 O O . ALA A 1 87 ? -1.111 16.716 -6.865 1.00 91.69 87 ALA A O 1
ATOM 692 N N . ARG A 1 88 ? -0.598 15.760 -8.842 1.00 91.12 88 ARG A N 1
ATOM 693 C CA . ARG A 1 88 ? 0.444 16.724 -9.197 1.00 91.12 88 ARG A CA 1
ATOM 694 C C . ARG A 1 88 ? 0.295 17.214 -10.630 1.00 91.12 88 ARG A C 1
ATOM 696 O O . ARG A 1 88 ? -0.061 16.428 -11.505 1.00 91.12 88 ARG A O 1
ATOM 703 N N . ASP A 1 89 ? 0.579 18.496 -10.842 1.00 89.50 89 ASP A N 1
ATOM 704 C CA . ASP A 1 89 ? 0.600 19.121 -12.167 1.00 89.50 89 ASP A CA 1
ATOM 705 C C . ASP A 1 89 ? 1.864 18.732 -12.963 1.00 89.50 89 ASP A C 1
ATOM 707 O O . ASP A 1 89 ? 2.711 17.957 -12.500 1.00 89.50 89 ASP A O 1
ATOM 711 N N . ALA A 1 90 ? 1.983 19.246 -14.191 1.00 86.62 90 ALA A N 1
ATOM 712 C CA . ALA A 1 90 ? 3.110 18.949 -15.077 1.00 86.62 90 ALA A CA 1
ATOM 713 C C . ALA A 1 90 ? 4.451 19.470 -14.524 1.00 86.62 90 ALA A C 1
ATOM 715 O O . ALA A 1 90 ? 5.512 18.916 -14.819 1.00 86.62 90 ALA A O 1
ATOM 716 N N . GLU A 1 91 ? 4.400 20.508 -13.696 1.00 87.12 91 GLU A N 1
ATOM 717 C CA . GLU A 1 91 ? 5.521 21.137 -13.012 1.00 87.12 91 GLU A CA 1
ATOM 718 C C . GLU A 1 91 ? 5.892 20.412 -11.701 1.00 87.12 91 GLU A C 1
ATOM 720 O O . GLU A 1 91 ? 6.939 20.686 -11.107 1.00 87.12 91 GLU A O 1
ATOM 725 N N . GLY A 1 92 ? 5.077 19.445 -11.268 1.00 84.94 92 GLY A N 1
ATOM 726 C CA . GLY A 1 92 ? 5.281 18.629 -10.074 1.00 84.94 92 GLY A CA 1
ATOM 727 C C . GLY A 1 92 ? 4.752 19.248 -8.778 1.00 84.94 92 GLY A C 1
ATOM 728 O O . GLY A 1 92 ? 5.016 18.694 -7.700 1.00 84.94 92 GLY A O 1
ATOM 729 N N . ASN A 1 93 ? 4.012 20.354 -8.856 1.00 89.31 93 ASN A N 1
ATOM 730 C CA . ASN A 1 93 ? 3.339 20.966 -7.717 1.00 89.31 93 ASN A CA 1
ATOM 731 C C . ASN A 1 93 ? 2.065 20.196 -7.372 1.00 89.31 93 ASN A C 1
ATOM 733 O O . ASN A 1 93 ? 1.487 19.503 -8.204 1.00 89.31 93 ASN A O 1
ATOM 737 N N . VAL A 1 94 ? 1.635 20.306 -6.116 1.00 91.00 94 VAL A N 1
ATOM 738 C CA . VAL A 1 94 ? 0.371 19.718 -5.660 1.00 91.00 94 VAL A CA 1
ATOM 739 C C . VAL A 1 94 ? -0.786 20.459 -6.318 1.00 91.00 94 VAL A C 1
ATOM 741 O O . VAL A 1 94 ? -0.879 21.678 -6.192 1.00 91.00 94 VAL A O 1
ATOM 744 N N . VAL A 1 95 ? -1.670 19.712 -6.975 1.00 92.19 95 VAL A N 1
ATOM 745 C CA . VAL A 1 95 ? -2.937 20.258 -7.465 1.00 92.19 95 VAL A CA 1
ATOM 746 C C . VAL A 1 95 ? -3.853 20.460 -6.265 1.00 92.19 95 VAL A C 1
ATOM 748 O O . VAL A 1 95 ? -3.977 19.567 -5.425 1.00 92.19 95 VAL A O 1
ATOM 751 N N . LEU A 1 96 ? -4.454 21.641 -6.159 1.00 92.06 96 LEU A N 1
ATOM 752 C CA . LEU A 1 96 ? -5.424 21.965 -5.117 1.00 92.06 96 LEU A CA 1
ATOM 753 C C . LEU A 1 96 ? -6.826 21.928 -5.724 1.00 92.06 96 LEU A C 1
ATOM 755 O O . LEU A 1 96 ? -7.028 22.431 -6.830 1.00 92.06 96 LEU A O 1
ATOM 759 N N . GLY A 1 97 ? -7.770 21.337 -4.999 1.00 88.44 97 GLY A N 1
ATOM 760 C CA . GLY A 1 97 ? -9.187 21.370 -5.330 1.00 88.44 97 GLY A CA 1
ATOM 761 C C . GLY A 1 97 ? -9.822 22.729 -5.029 1.00 88.44 97 GLY A C 1
ATOM 762 O O . GLY A 1 97 ? -9.184 23.647 -4.505 1.00 88.44 97 GLY A O 1
ATOM 763 N N . ASP A 1 98 ? -11.113 22.845 -5.335 1.00 86.44 98 ASP A N 1
ATOM 764 C CA . ASP A 1 98 ? -11.892 24.082 -5.164 1.00 86.44 98 ASP A CA 1
ATOM 765 C C . ASP A 1 98 ? -11.980 24.560 -3.700 1.00 86.44 98 ASP A C 1
ATOM 767 O O . ASP A 1 98 ? -12.230 25.736 -3.433 1.00 86.44 98 ASP A O 1
ATOM 771 N N . ASP A 1 99 ? -11.775 23.655 -2.744 1.00 87.69 99 ASP A N 1
ATOM 772 C CA . ASP A 1 99 ? -11.742 23.910 -1.303 1.00 87.69 99 ASP A CA 1
ATOM 773 C C . ASP A 1 99 ? -10.354 24.327 -0.784 1.00 87.69 99 ASP A C 1
ATOM 775 O O . ASP A 1 99 ? -10.207 24.649 0.397 1.00 87.69 99 ASP A O 1
ATOM 779 N N . GLY A 1 100 ? -9.344 24.365 -1.660 1.00 86.88 100 GLY A N 1
ATOM 780 C CA . GLY A 1 100 ? -7.955 24.654 -1.313 1.00 86.88 100 GLY A CA 1
ATOM 781 C C . GLY A 1 100 ? -7.203 23.466 -0.707 1.00 86.88 100 GLY A C 1
ATOM 782 O O . GLY A 1 100 ? -6.032 23.619 -0.356 1.00 86.88 100 GLY A O 1
ATOM 783 N N . GLU A 1 101 ? -7.832 22.292 -0.601 1.00 90.94 101 GLU A N 1
ATOM 784 C CA . GLU A 1 101 ? -7.178 21.066 -0.152 1.00 90.94 101 GLU A CA 1
ATOM 785 C C . GLU A 1 101 ? -6.492 20.349 -1.328 1.00 90.94 101 GLU A C 1
ATOM 787 O O . GLU A 1 101 ? -6.900 20.497 -2.480 1.00 90.94 101 GLU A O 1
ATOM 792 N N . PRO A 1 102 ? -5.437 19.552 -1.083 1.00 91.69 102 PRO A N 1
ATOM 793 C CA . PRO A 1 102 ? -4.801 18.758 -2.127 1.00 91.69 102 PRO A CA 1
ATOM 794 C C . PRO A 1 102 ? -5.783 17.811 -2.822 1.00 91.69 102 PRO A C 1
ATOM 796 O O . PRO A 1 102 ? -6.411 16.973 -2.172 1.00 91.69 102 PRO A O 1
ATOM 799 N N . GLU A 1 103 ? -5.846 17.875 -4.149 1.00 93.75 103 GLU A N 1
ATOM 800 C CA . GLU A 1 103 ? -6.594 16.907 -4.940 1.00 93.75 103 GLU A CA 1
ATOM 801 C C . GLU A 1 103 ? -5.960 15.514 -4.783 1.00 93.75 103 GLU A C 1
ATOM 803 O O . GLU A 1 103 ? -4.735 15.350 -4.736 1.00 93.75 103 GLU A O 1
ATOM 808 N N . VAL A 1 104 ? -6.801 14.488 -4.653 1.00 94.00 104 VAL A N 1
ATOM 809 C CA . VAL A 1 104 ? -6.369 13.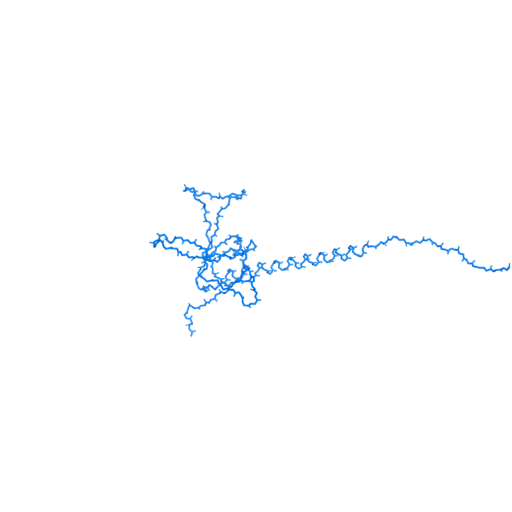108 -4.415 1.00 94.00 104 VAL A CA 1
ATOM 810 C C . VAL A 1 104 ? -6.794 12.230 -5.581 1.00 94.00 104 VAL A C 1
ATOM 812 O O . VAL A 1 104 ? -7.979 12.016 -5.819 1.00 94.00 104 VAL A O 1
ATOM 815 N N . GLU A 1 105 ? -5.809 11.642 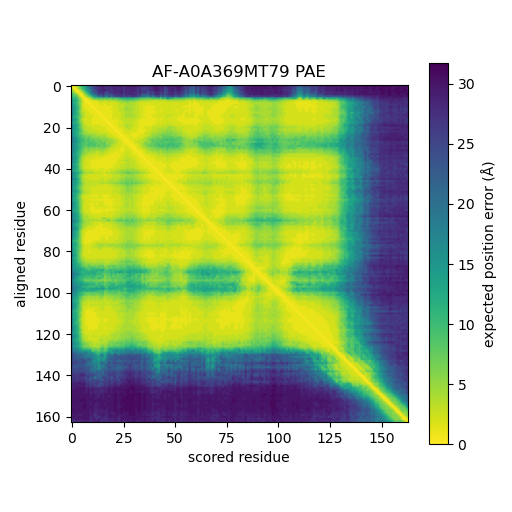-6.251 1.00 94.88 105 GLU A N 1
ATOM 816 C CA . GLU A 1 105 ? -6.017 10.548 -7.191 1.00 94.88 105 GLU A CA 1
ATOM 817 C C . GLU A 1 105 ? -6.388 9.276 -6.418 1.00 94.88 105 GLU A C 1
ATOM 819 O O . GLU A 1 105 ? -5.697 8.888 -5.469 1.00 94.88 105 GLU A O 1
ATOM 824 N N . GLU A 1 106 ? -7.447 8.590 -6.849 1.00 96.56 106 GLU A N 1
ATOM 825 C CA . GLU A 1 106 ? -7.874 7.298 -6.309 1.00 96.56 106 GLU A CA 1
ATOM 826 C C . GLU A 1 106 ? -7.904 6.228 -7.403 1.00 96.56 106 GLU A C 1
ATOM 828 O O . GLU A 1 106 ? -8.438 6.435 -8.490 1.00 96.56 106 GLU A O 1
ATOM 833 N N . LEU A 1 107 ? -7.388 5.045 -7.072 1.00 96.94 107 LEU A N 1
ATOM 834 C CA . LEU A 1 107 ? -7.498 3.837 -7.881 1.00 96.94 107 LEU A CA 1
ATOM 835 C C . LEU A 1 107 ? -7.922 2.665 -6.994 1.00 96.94 107 LEU A C 1
ATOM 837 O O . LEU A 1 107 ? -7.564 2.595 -5.817 1.00 96.94 107 LEU A O 1
ATOM 841 N N . ARG A 1 108 ? -8.659 1.709 -7.559 1.00 97.56 108 ARG A N 1
ATOM 842 C CA . ARG A 1 108 ? -8.975 0.442 -6.894 1.00 97.56 108 ARG A CA 1
ATOM 843 C C . ARG A 1 108 ? -8.340 -0.711 -7.641 1.00 97.56 108 ARG A C 1
ATOM 845 O O . ARG A 1 108 ? -8.364 -0.744 -8.866 1.00 97.56 108 ARG A O 1
ATOM 852 N N . ALA A 1 109 ? -7.772 -1.642 -6.889 1.00 97.38 109 ALA A N 1
ATOM 853 C CA . ALA A 1 109 ? -7.144 -2.826 -7.448 1.00 97.38 109 ALA A CA 1
ATOM 854 C C . ALA A 1 109 ? -7.339 -4.040 -6.546 1.00 97.38 109 ALA A C 1
ATOM 856 O O . ALA A 1 109 ? -7.393 -3.927 -5.316 1.00 97.38 109 ALA A O 1
ATOM 857 N N . LYS A 1 110 ? -7.390 -5.230 -7.146 1.00 97.44 110 LYS A N 1
ATOM 858 C CA . LYS A 1 110 ? -7.352 -6.483 -6.393 1.00 97.44 110 LYS A CA 1
ATOM 859 C C . LYS A 1 110 ? -5.952 -6.692 -5.804 1.00 97.44 110 LYS A C 1
ATOM 861 O O . LYS A 1 110 ? -4.955 -6.402 -6.470 1.00 97.44 110 LYS A O 1
ATOM 866 N N . PRO A 1 111 ? -5.829 -7.268 -4.595 1.00 98.00 111 PRO A N 1
ATOM 867 C CA . PRO A 1 111 ? -4.529 -7.552 -3.990 1.00 98.00 111 PRO A CA 1
ATOM 868 C C . PRO A 1 111 ? -3.599 -8.380 -4.879 1.00 98.00 111 PRO A C 1
ATOM 870 O O . PRO A 1 111 ? -2.389 -8.163 -4.871 1.00 98.00 111 PRO A O 1
ATOM 873 N N . GLN A 1 112 ? -4.157 -9.308 -5.662 1.00 97.44 112 GLN A N 1
ATOM 874 C CA . GLN A 1 112 ? -3.379 -10.133 -6.582 1.00 97.44 112 GLN A CA 1
ATOM 875 C C . GLN A 1 112 ? -2.737 -9.295 -7.700 1.00 97.44 112 GLN A C 1
ATOM 877 O O . GLN A 1 112 ? -1.545 -9.450 -7.944 1.00 97.44 112 GLN A O 1
ATOM 882 N N . GLN A 1 113 ? -3.458 -8.325 -8.278 1.00 97.50 113 GLN A N 1
ATOM 883 C CA . GLN A 1 113 ? -2.897 -7.403 -9.279 1.00 97.50 113 GLN A CA 1
ATOM 884 C C . GLN A 1 113 ? -1.726 -6.596 -8.703 1.00 97.50 113 GLN A C 1
ATOM 886 O O . GLN A 1 113 ? -0.682 -6.468 -9.336 1.00 97.50 113 GLN A O 1
ATOM 891 N N . ILE A 1 114 ? -1.862 -6.108 -7.464 1.00 98.00 114 ILE A N 1
ATOM 892 C CA . ILE A 1 114 ? -0.784 -5.381 -6.774 1.00 98.00 114 ILE A CA 1
ATOM 893 C C . ILE A 1 114 ? 0.426 -6.300 -6.557 1.00 98.00 114 ILE A C 1
ATOM 895 O O . ILE A 1 114 ? 1.568 -5.892 -6.773 1.00 98.00 114 ILE A O 1
AT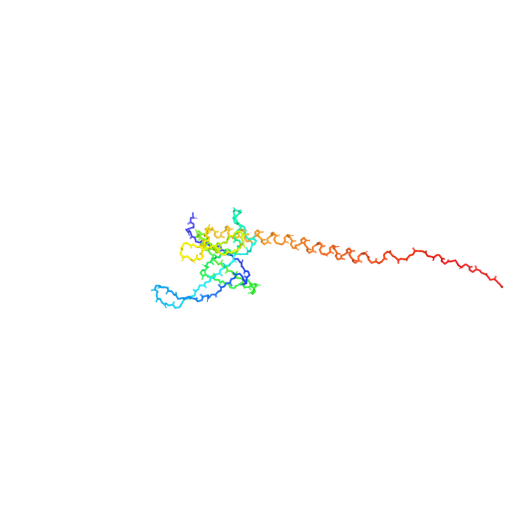OM 899 N N . LYS A 1 115 ? 0.200 -7.553 -6.149 1.00 98.00 115 LYS A N 1
ATOM 900 C CA . LYS A 1 115 ? 1.270 -8.538 -5.945 1.00 98.00 115 LYS A CA 1
ATOM 901 C C . LYS A 1 115 ? 2.054 -8.805 -7.226 1.00 98.00 115 LYS A C 1
ATOM 903 O O . LYS A 1 115 ? 3.288 -8.860 -7.186 1.00 98.00 115 LYS A O 1
ATOM 908 N N . ASP A 1 116 ? 1.345 -8.968 -8.333 1.00 97.62 116 ASP A N 1
ATOM 909 C CA . ASP A 1 116 ? 1.940 -9.264 -9.631 1.00 97.62 116 ASP A CA 1
ATOM 910 C C . ASP A 1 116 ? 2.723 -8.054 -10.153 1.00 97.62 116 ASP A C 1
ATOM 912 O O . ASP A 1 116 ? 3.893 -8.200 -10.509 1.00 97.62 116 ASP A O 1
ATOM 916 N N . ALA A 1 117 ? 2.161 -6.845 -10.040 1.00 97.50 117 ALA A N 1
ATOM 917 C CA . ALA A 1 117 ? 2.843 -5.591 -10.362 1.00 97.50 117 ALA A CA 1
ATOM 918 C C . ALA A 1 117 ? 4.156 -5.412 -9.576 1.00 97.50 117 ALA A C 1
ATOM 920 O O . ALA A 1 117 ? 5.202 -5.120 -10.155 1.00 97.50 117 ALA A O 1
ATOM 921 N N . LEU A 1 118 ? 4.139 -5.653 -8.260 1.00 97.19 118 LEU A N 1
ATOM 922 C CA . LEU A 1 118 ? 5.343 -5.579 -7.422 1.00 97.19 118 LEU A CA 1
ATOM 923 C C . LEU A 1 118 ? 6.382 -6.643 -7.797 1.00 97.19 118 LEU A C 1
ATOM 925 O O . LEU A 1 118 ? 7.587 -6.417 -7.681 1.00 97.19 118 LEU A O 1
ATOM 929 N N . SER A 1 119 ? 5.931 -7.830 -8.199 1.00 96.00 119 SER A N 1
ATOM 930 C CA . SER A 1 119 ? 6.820 -8.917 -8.614 1.00 96.00 119 SER A CA 1
ATOM 931 C C . SER A 1 119 ? 7.497 -8.596 -9.942 1.00 96.00 119 SER A C 1
ATOM 933 O O . SER A 1 119 ? 8.704 -8.806 -10.074 1.00 96.00 119 SER A O 1
ATOM 935 N N . GLU A 1 120 ? 6.759 -8.029 -10.895 1.00 95.81 120 GLU A N 1
ATOM 936 C CA . GLU A 1 120 ? 7.314 -7.571 -12.167 1.00 95.81 120 GLU A CA 1
ATOM 937 C C . GLU A 1 120 ? 8.266 -6.387 -12.001 1.00 95.81 120 GLU A C 1
ATOM 939 O O . GLU A 1 120 ? 9.360 -6.427 -12.565 1.00 95.81 120 GLU A O 1
ATOM 944 N N . ALA A 1 121 ? 7.933 -5.404 -11.159 1.00 93.62 121 ALA A N 1
ATOM 945 C CA . ALA A 1 121 ? 8.828 -4.292 -10.829 1.00 93.62 121 ALA A CA 1
ATOM 946 C C . ALA A 1 121 ? 10.176 -4.800 -10.280 1.00 93.62 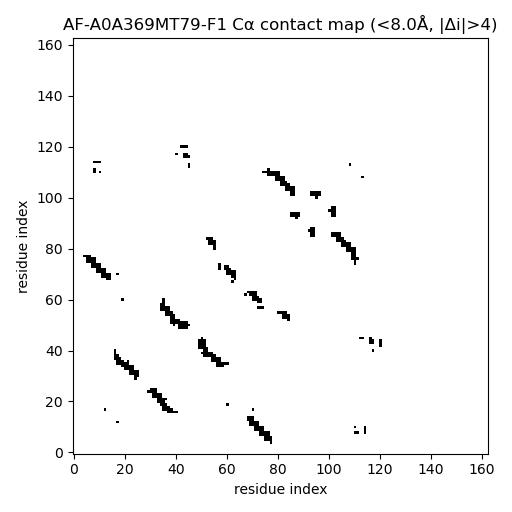121 ALA A C 1
ATOM 948 O O . ALA A 1 121 ? 11.239 -4.496 -10.823 1.00 93.62 121 ALA A O 1
ATOM 949 N N . ARG A 1 122 ? 10.147 -5.715 -9.298 1.00 92.56 122 ARG A N 1
ATOM 950 C CA . ARG A 1 122 ? 11.368 -6.342 -8.752 1.00 92.56 122 ARG A CA 1
ATOM 951 C C . ARG A 1 122 ? 12.162 -7.113 -9.798 1.00 92.56 122 ARG A C 1
ATOM 953 O O . ARG A 1 122 ? 13.390 -7.049 -9.805 1.00 92.56 122 ARG A O 1
ATOM 960 N N . ARG A 1 123 ? 11.486 -7.866 -10.670 1.00 92.62 123 ARG A N 1
ATOM 961 C CA . ARG A 1 123 ? 12.140 -8.607 -11.759 1.00 92.62 123 ARG A CA 1
ATOM 962 C C . ARG A 1 123 ? 12.793 -7.652 -12.755 1.00 92.62 123 ARG A C 1
ATOM 964 O O . ARG A 1 123 ? 13.913 -7.913 -13.186 1.00 92.62 123 ARG A O 1
ATOM 971 N N . ALA A 1 124 ? 12.125 -6.557 -13.111 1.00 89.75 124 ALA A N 1
ATOM 972 C CA . ALA A 1 124 ? 12.662 -5.534 -14.000 1.00 89.75 124 ALA A CA 1
ATOM 973 C C . ALA A 1 124 ? 13.900 -4.864 -13.396 1.00 89.75 124 ALA A C 1
ATOM 975 O O . ALA A 1 124 ? 14.945 -4.836 -14.048 1.00 89.75 124 ALA A O 1
ATOM 976 N N . TRP A 1 125 ? 13.817 -4.448 -12.131 1.00 86.94 125 TRP A N 1
ATOM 977 C CA . TRP A 1 125 ? 14.940 -3.904 -11.372 1.00 86.94 125 TRP A CA 1
ATOM 978 C C . TRP A 1 125 ? 16.119 -4.884 -11.334 1.00 86.94 125 TRP A C 1
ATOM 980 O O . TRP A 1 125 ? 17.245 -4.535 -11.685 1.00 86.94 125 TRP A O 1
ATOM 990 N N . ALA A 1 126 ? 15.867 -6.157 -11.011 1.00 87.62 126 ALA A N 1
ATOM 991 C CA . ALA A 1 126 ? 16.910 -7.178 -10.968 1.00 87.62 126 ALA A CA 1
ATOM 992 C C . ALA A 1 126 ? 17.589 -7.387 -12.332 1.00 87.62 126 ALA A C 1
ATOM 994 O O . ALA A 1 126 ? 18.809 -7.536 -12.377 1.00 87.62 126 ALA A O 1
ATOM 995 N N . ARG A 1 127 ? 16.837 -7.364 -13.443 1.00 87.31 127 ARG A N 1
ATOM 996 C CA . ARG A 1 127 ? 17.400 -7.451 -14.803 1.00 87.31 127 ARG A CA 1
ATOM 997 C C . ARG A 1 127 ? 18.287 -6.248 -15.126 1.00 87.31 127 ARG A C 1
ATOM 999 O O . ARG A 1 127 ? 19.409 -6.443 -15.589 1.00 87.31 127 ARG A O 1
ATOM 1006 N N . GLN A 1 128 ? 17.816 -5.034 -14.842 1.00 77.69 128 GLN A N 1
ATOM 1007 C CA . GLN A 1 128 ? 18.563 -3.797 -15.096 1.00 77.69 128 GLN A CA 1
ATOM 1008 C C . GLN A 1 128 ? 19.846 -3.740 -14.260 1.00 77.69 128 GLN A C 1
ATOM 1010 O O . GLN A 1 128 ? 20.932 -3.555 -14.802 1.00 77.69 128 GLN A O 1
ATOM 1015 N N . HIS A 1 129 ? 19.766 -4.014 -12.959 1.00 75.12 129 HIS A N 1
ATOM 1016 C CA . HIS A 1 129 ? 20.937 -3.955 -12.085 1.00 75.12 129 HIS A CA 1
ATOM 1017 C C . HIS A 1 129 ? 21.872 -5.165 -12.216 1.00 75.12 129 HIS A C 1
ATOM 1019 O O . HIS A 1 129 ? 23.069 -5.052 -11.946 1.00 75.12 129 HIS A O 1
ATOM 1025 N N . ALA A 1 130 ? 21.395 -6.328 -12.668 1.00 71.12 130 ALA A N 1
ATOM 1026 C CA . ALA A 1 130 ? 22.285 -7.403 -13.109 1.00 71.12 130 ALA A CA 1
ATOM 1027 C C . ALA A 1 130 ? 23.072 -6.985 -14.360 1.00 71.12 130 ALA A C 1
ATOM 1029 O O . ALA A 1 130 ? 24.281 -7.209 -14.422 1.00 71.12 130 ALA A O 1
ATOM 1030 N N . GLN A 1 131 ? 22.415 -6.316 -15.313 1.00 63.09 131 GLN A N 1
ATOM 1031 C CA . GLN A 1 131 ? 23.066 -5.786 -16.505 1.00 63.09 131 GLN A CA 1
ATOM 1032 C C . GLN A 1 131 ? 24.083 -4.694 -16.147 1.00 63.09 131 GLN A C 1
ATOM 1034 O O . GLN A 1 131 ? 25.224 -4.777 -16.590 1.00 63.09 131 GLN A O 1
ATOM 1039 N N . GLU A 1 132 ? 23.744 -3.742 -15.276 1.00 57.50 132 GLU A N 1
ATOM 1040 C CA . GLU A 1 132 ? 24.675 -2.711 -14.796 1.00 57.50 132 GLU A CA 1
ATOM 1041 C C . GLU A 1 132 ? 25.878 -3.296 -14.054 1.00 57.50 132 GLU A C 1
ATOM 1043 O O . GLU A 1 132 ? 27.004 -2.861 -14.292 1.00 57.50 132 GLU A O 1
ATOM 1048 N N . ARG A 1 133 ? 25.672 -4.300 -13.187 1.00 59.44 133 ARG A N 1
ATOM 1049 C CA . ARG A 1 133 ? 26.783 -5.017 -12.543 1.00 59.44 133 ARG A CA 1
ATOM 1050 C C . ARG A 1 133 ? 27.674 -5.690 -13.582 1.00 59.44 133 ARG A C 1
ATOM 1052 O O . ARG A 1 133 ? 28.882 -5.494 -13.530 1.00 59.44 133 ARG A O 1
ATOM 1059 N N . SER A 1 134 ? 27.091 -6.371 -14.570 1.00 67.50 134 SER A N 1
ATOM 1060 C CA . SER A 1 134 ? 27.853 -7.020 -15.647 1.00 67.50 134 SER A CA 1
ATOM 1061 C C . SER A 1 134 ? 28.605 -6.021 -16.539 1.00 67.50 134 SER A C 1
ATOM 1063 O O . SER A 1 134 ? 29.715 -6.296 -16.987 1.00 67.50 134 SER A O 1
ATOM 1065 N N . LEU A 1 135 ? 28.038 -4.834 -16.783 1.00 62.94 135 LEU A N 1
ATOM 1066 C CA . LEU A 1 135 ? 28.676 -3.770 -17.558 1.00 62.94 135 LEU A CA 1
ATOM 1067 C C . LEU A 1 135 ? 29.801 -3.107 -16.761 1.00 62.94 135 LEU A C 1
ATOM 1069 O O . LEU A 1 135 ? 30.861 -2.850 -17.323 1.00 62.94 135 LEU A O 1
ATOM 1073 N N . ARG A 1 136 ? 29.604 -2.870 -15.457 1.00 56.81 136 ARG A N 1
ATOM 1074 C CA . ARG A 1 136 ? 30.655 -2.374 -14.555 1.00 56.81 136 ARG A CA 1
ATOM 1075 C C . ARG A 1 136 ? 31.798 -3.372 -14.419 1.00 56.81 136 ARG A C 1
ATOM 1077 O O . ARG A 1 136 ? 32.949 -2.958 -14.450 1.00 56.81 136 ARG A O 1
ATOM 1084 N N . GLU A 1 137 ? 31.494 -4.660 -14.325 1.00 59.97 137 GLU A N 1
ATOM 1085 C CA . GLU A 1 137 ? 32.487 -5.736 -14.280 1.00 59.97 137 GLU A CA 1
ATOM 1086 C C . GLU A 1 137 ? 33.286 -5.814 -15.587 1.00 59.97 137 GLU A C 1
ATOM 1088 O O . GLU A 1 137 ? 34.514 -5.819 -15.558 1.00 59.97 137 GLU A O 1
ATOM 1093 N N . ARG A 1 138 ? 32.615 -5.749 -16.747 1.00 59.19 138 ARG A N 1
ATOM 1094 C CA . ARG A 1 138 ? 33.280 -5.675 -18.061 1.00 59.19 138 ARG A CA 1
ATOM 1095 C C . ARG A 1 138 ? 34.116 -4.407 -18.231 1.00 59.19 138 ARG A C 1
ATOM 1097 O O . ARG A 1 138 ? 35.206 -4.473 -18.788 1.00 59.19 138 ARG A O 1
ATOM 1104 N N . ALA A 1 139 ? 33.633 -3.260 -17.757 1.00 59.94 139 ALA A N 1
ATOM 1105 C CA . ALA A 1 139 ? 34.374 -2.000 -17.796 1.00 59.94 139 ALA A CA 1
ATOM 1106 C C . ALA A 1 139 ? 35.583 -2.009 -16.846 1.00 59.94 139 ALA A C 1
ATOM 1108 O O . ALA A 1 139 ? 36.621 -1.451 -17.192 1.00 59.94 139 ALA A O 1
ATOM 1109 N N . GLY A 1 140 ? 35.469 -2.662 -15.685 1.00 62.66 140 GLY A N 1
ATOM 1110 C CA . GLY A 1 140 ? 36.588 -2.946 -14.786 1.00 62.66 140 GLY A CA 1
ATOM 1111 C C . GLY A 1 140 ? 37.631 -3.826 -15.471 1.00 62.66 140 GLY A C 1
ATOM 1112 O O . GLY A 1 140 ? 38.761 -3.393 -15.656 1.00 62.66 140 GLY A O 1
ATOM 1113 N N . ALA A 1 141 ? 37.218 -4.983 -15.995 1.00 63.81 141 ALA A N 1
ATOM 1114 C CA . ALA A 1 141 ? 38.103 -5.906 -16.704 1.00 63.81 141 ALA A CA 1
ATOM 1115 C C . ALA A 1 141 ? 38.783 -5.278 -17.938 1.00 63.81 141 ALA A C 1
ATOM 1117 O O . ALA A 1 141 ? 39.942 -5.569 -18.220 1.00 63.81 141 ALA A O 1
ATOM 1118 N N . ALA A 1 142 ? 38.100 -4.389 -18.667 1.00 57.28 142 ALA A N 1
ATOM 1119 C CA . ALA A 1 142 ? 38.689 -3.656 -19.789 1.00 57.28 142 ALA A CA 1
ATOM 1120 C C . ALA A 1 142 ? 39.692 -2.576 -19.341 1.00 57.28 142 ALA A C 1
ATOM 1122 O O . ALA A 1 142 ? 40.685 -2.357 -20.029 1.00 57.28 142 ALA A O 1
ATOM 1123 N N . ARG A 1 143 ? 39.465 -1.913 -18.197 1.00 55.56 143 ARG A N 1
ATOM 1124 C CA . ARG A 1 143 ? 40.430 -0.972 -17.598 1.00 55.56 143 ARG A CA 1
ATOM 1125 C C . ARG A 1 143 ? 41.666 -1.696 -17.071 1.00 55.56 143 ARG A C 1
ATOM 1127 O O . ARG A 1 143 ? 42.775 -1.232 -17.315 1.00 55.56 143 ARG A O 1
ATOM 1134 N N . ASP A 1 144 ? 41.473 -2.848 -16.438 1.00 57.66 144 ASP A N 1
ATOM 1135 C CA . ASP A 1 144 ? 42.559 -3.684 -15.921 1.00 57.66 144 ASP A CA 1
ATOM 1136 C C . ASP A 1 144 ? 43.343 -4.360 -17.061 1.00 57.66 144 ASP A C 1
ATOM 1138 O O . ASP A 1 144 ? 44.562 -4.504 -16.988 1.00 57.66 144 ASP A O 1
ATOM 1142 N N . GLY A 1 145 ? 42.666 -4.700 -18.163 1.00 54.41 145 GLY A N 1
ATOM 1143 C CA . GLY A 1 145 ? 43.280 -5.223 -19.386 1.00 54.41 145 GLY A CA 1
ATOM 1144 C C . GLY A 1 145 ? 43.981 -4.173 -20.261 1.00 54.41 145 GLY A C 1
ATOM 1145 O O . GLY A 1 145 ? 44.762 -4.544 -21.133 1.00 54.41 145 GLY A O 1
ATOM 1146 N N . ALA A 1 146 ? 43.740 -2.876 -20.036 1.00 52.47 146 ALA A N 1
ATOM 1147 C CA . ALA A 1 146 ? 44.350 -1.768 -20.783 1.00 52.47 146 ALA A CA 1
ATOM 1148 C C . ALA A 1 146 ? 45.624 -1.184 -20.120 1.00 52.47 146 ALA A C 1
ATOM 1150 O O . ALA A 1 146 ? 46.076 -0.100 -20.495 1.00 52.47 146 ALA A O 1
ATOM 1151 N N . GLY A 1 147 ? 46.228 -1.895 -19.156 1.00 46.53 147 GLY A N 1
ATOM 1152 C CA . GLY A 1 147 ? 47.575 -1.618 -18.631 1.00 46.53 147 GLY A CA 1
ATOM 1153 C C . GLY A 1 147 ? 48.700 -2.050 -19.594 1.00 46.53 147 GLY A C 1
ATOM 1154 O O . GLY A 1 147 ? 48.510 -2.931 -20.426 1.00 46.53 147 GLY A O 1
ATOM 1155 N N . PRO A 1 148 ? 49.880 -1.409 -19.524 1.00 46.59 148 PRO A N 1
ATOM 1156 C CA . PRO A 1 148 ? 50.498 -0.707 -20.642 1.00 46.59 148 PRO A CA 1
ATOM 1157 C C . PRO A 1 148 ? 50.938 -1.633 -21.791 1.00 46.59 148 PRO A C 1
ATOM 1159 O O . PRO A 1 148 ? 51.969 -2.302 -21.714 1.00 46.59 148 PRO A O 1
ATOM 1162 N N . LEU A 1 149 ? 50.259 -1.546 -22.938 1.00 49.62 149 LEU A N 1
ATOM 1163 C CA . LEU A 1 149 ? 50.861 -1.879 -24.236 1.00 49.62 149 LEU A CA 1
ATOM 1164 C C . LEU A 1 149 ? 51.850 -0.764 -24.610 1.00 49.62 149 LEU A C 1
ATOM 1166 O O . LEU A 1 149 ? 51.576 0.094 -25.444 1.00 49.62 149 LEU A O 1
ATOM 1170 N N . GLY A 1 150 ? 52.989 -0.726 -23.918 1.00 48.03 150 GLY A N 1
ATOM 1171 C CA . GLY A 1 150 ? 53.955 0.359 -24.038 1.00 48.03 150 GLY A CA 1
ATOM 1172 C C . GLY A 1 150 ? 55.332 0.022 -23.479 1.00 48.03 150 GLY A C 1
ATOM 1173 O O . GLY A 1 150 ? 55.764 0.669 -22.531 1.00 48.03 150 GLY A O 1
ATOM 1174 N N . ARG A 1 151 ? 56.019 -0.974 -24.061 1.00 42.91 151 ARG A N 1
ATOM 1175 C CA . ARG A 1 151 ? 57.454 -0.928 -24.437 1.00 42.91 151 ARG A CA 1
ATOM 1176 C C . ARG A 1 151 ? 58.027 -2.316 -24.752 1.00 42.91 151 ARG A C 1
ATOM 1178 O O . ARG A 1 151 ? 58.280 -3.123 -23.870 1.00 42.91 151 ARG A O 1
ATOM 1185 N N . GLY A 1 152 ? 58.354 -2.506 -26.022 1.00 36.62 152 GLY A N 1
ATOM 1186 C CA . GLY A 1 152 ? 59.331 -3.453 -26.561 1.00 36.62 152 GLY A CA 1
ATOM 1187 C C . GLY A 1 152 ? 59.403 -3.112 -28.046 1.00 36.62 152 GLY A C 1
ATOM 1188 O O . GLY A 1 152 ? 58.378 -3.140 -28.708 1.00 36.62 152 GLY A O 1
ATOM 1189 N N . VAL A 1 153 ? 60.488 -2.567 -28.593 1.00 36.31 153 VAL A N 1
ATOM 1190 C CA . VAL A 1 153 ? 61.723 -3.281 -28.921 1.00 36.31 153 VAL A CA 1
ATOM 1191 C C . VAL A 1 153 ? 62.869 -2.265 -29.062 1.00 36.31 153 VAL A C 1
ATOM 1193 O O . VAL A 1 153 ? 62.819 -1.401 -29.932 1.00 36.31 153 VAL A O 1
ATOM 1196 N N . ALA A 1 154 ? 63.942 -2.420 -28.285 1.00 34.06 154 ALA A N 1
ATOM 1197 C CA . ALA A 1 154 ? 65.279 -1.976 -28.679 1.00 34.06 154 ALA A CA 1
ATOM 1198 C C . ALA A 1 154 ? 66.224 -3.166 -28.482 1.00 34.06 154 ALA A C 1
ATOM 1200 O O . ALA A 1 154 ? 66.393 -3.675 -27.377 1.00 34.06 154 ALA A O 1
ATOM 1201 N N . ARG A 1 155 ? 66.739 -3.672 -29.604 1.00 37.19 155 ARG A N 1
ATOM 1202 C CA . ARG A 1 155 ? 67.575 -4.869 -29.715 1.00 37.19 155 ARG A CA 1
ATOM 1203 C C . ARG A 1 155 ? 68.922 -4.634 -29.021 1.00 37.19 155 ARG A C 1
ATOM 1205 O O . ARG A 1 155 ? 69.659 -3.742 -29.428 1.00 37.19 155 ARG A O 1
ATOM 1212 N N . GLN A 1 156 ? 69.261 -5.456 -28.028 1.00 36.72 156 GLN A N 1
ATOM 1213 C CA . GLN A 1 156 ? 70.643 -5.615 -27.571 1.00 36.72 156 GLN A CA 1
ATOM 1214 C C . GLN A 1 156 ? 71.423 -6.377 -28.647 1.00 36.72 156 GLN A C 1
ATOM 1216 O O . GLN A 1 156 ? 71.148 -7.545 -28.915 1.00 36.72 156 GLN A O 1
ATOM 1221 N N . ALA A 1 157 ? 72.391 -5.708 -29.264 1.00 40.34 157 ALA A N 1
ATO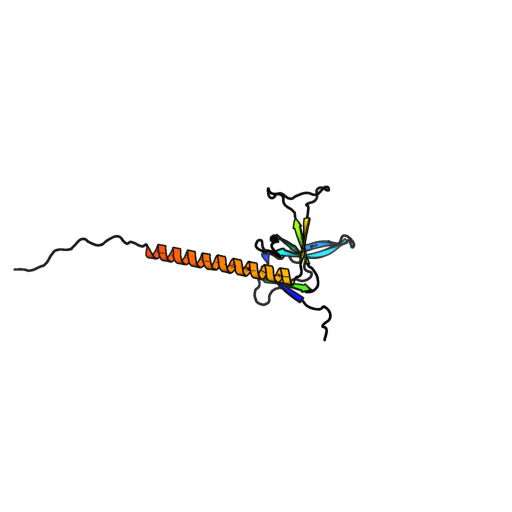M 1222 C CA . ALA A 1 157 ? 73.471 -6.354 -29.988 1.00 40.34 157 ALA A CA 1
ATOM 1223 C C . ALA A 1 157 ? 74.722 -6.256 -29.117 1.00 40.34 157 ALA A C 1
ATOM 1225 O O . ALA A 1 157 ? 75.220 -5.158 -28.909 1.00 40.34 157 ALA A O 1
ATOM 1226 N N . SER A 1 158 ? 75.184 -7.398 -28.618 1.00 36.69 158 SER A N 1
ATOM 1227 C CA . SER A 1 158 ? 76.595 -7.674 -28.344 1.00 36.69 158 SER A CA 1
ATOM 1228 C C . SER A 1 158 ? 76.740 -9.185 -28.248 1.00 36.69 158 SER A C 1
ATOM 1230 O O . SER A 1 158 ? 76.277 -9.811 -27.299 1.00 36.69 158 SER A O 1
ATOM 1232 N N . ARG A 1 159 ? 77.325 -9.770 -29.291 1.00 37.09 159 ARG A N 1
ATOM 1233 C CA . ARG A 1 159 ? 77.819 -11.143 -29.297 1.00 37.09 159 ARG A CA 1
ATOM 1234 C C . ARG A 1 159 ? 79.305 -11.047 -28.955 1.00 37.09 159 ARG A C 1
ATOM 1236 O O . ARG A 1 159 ? 80.014 -10.271 -29.591 1.00 37.09 159 ARG A O 1
ATOM 1243 N N . GLU A 1 160 ? 79.724 -11.796 -27.941 1.00 38.56 160 GLU A N 1
ATOM 1244 C CA . GLU A 1 160 ? 81.125 -12.095 -27.601 1.00 38.56 160 GLU A CA 1
ATOM 1245 C C . GLU A 1 160 ? 81.850 -12.661 -28.850 1.00 38.56 160 GLU A C 1
ATOM 1247 O O . GLU A 1 160 ? 81.182 -13.011 -29.827 1.00 38.56 160 GLU A O 1
ATOM 1252 N N . ILE A 1 161 ? 83.185 -12.706 -28.965 1.00 36.34 161 ILE A N 1
ATOM 1253 C CA . ILE A 1 161 ? 84.120 -13.643 -28.296 1.00 36.34 161 ILE A CA 1
ATOM 1254 C C . ILE A 1 161 ? 85.603 -13.158 -28.461 1.00 36.34 161 ILE A C 1
ATOM 1256 O O . ILE A 1 161 ? 85.800 -12.101 -29.060 1.00 36.34 161 ILE A O 1
ATOM 1260 N N . PRO A 1 162 ? 86.655 -13.841 -27.939 1.00 42.12 162 PRO A N 1
ATOM 1261 C CA . PRO A 1 162 ? 87.820 -13.212 -27.311 1.00 42.12 162 PRO A CA 1
ATOM 1262 C C . PRO A 1 162 ? 89.128 -13.400 -28.119 1.00 42.12 162 PRO A C 1
ATOM 1264 O O . PRO A 1 162 ? 89.169 -14.159 -29.086 1.00 42.12 162 PRO A O 1
ATOM 1267 N N . SER A 1 163 ? 90.209 -12.732 -27.704 1.00 39.28 163 SER A N 1
ATOM 1268 C CA . SER A 1 163 ? 91.458 -13.345 -27.207 1.00 39.28 163 SER A CA 1
ATOM 1269 C C . SER A 1 163 ? 92.417 -12.269 -26.710 1.00 39.28 163 SER A C 1
ATOM 1271 O O . SER A 1 163 ? 92.446 -11.182 -27.327 1.00 39.28 163 SER A O 1
#

Mean predicted aligned error: 11.72 Å

Nearest PDB structures (foldseek):
  1ywm-assembly1_A  TM=6.070E-01  e=4.541E+00  Streptococcus agalactiae A909
  2xar-assembly2_B  TM=4.203E-01  e=8.074E+00  Arabidopsis thaliana
  6yfs-assembly1_AA  TM=1.885E-01  e=5.716E+00  Leviviridae sp.

Sequence (163 aa):
MDSEGGGKVYLTFHKSFVREGVPYVDRDTGEERTFNSVTLPSDTVLDGIAVGGFRFSPLFVDRSRFDEDQRVVPLLADREVRLTRVARDAEGNVVLGDDGEPEVEELRAKPQQIKDALSEARRAWARQHAQERSLRERAGAARDGAGPLGRGVARQASREIPS

Organism: Eggerthella lenta (NCBI:txid84112)